Protein AF-A0A8S3CN15-F1 (afdb_monomer)

Mean predicted aligned error: 3.96 Å

Foldseek 3Di:
DDQAADQPDPPDDPVVSVVVLVVVCVVVVPDPVCSVVVNVVRYHHHD

Secondary structure (DSSP, 8-state):
--PPPB---TT--HHHHHHHHHHHHHHTT--HHHHHHHHHTTBPPP-

Sequence (47 aa):
MKLTTFGGARDEDVLHWLQDTECIFDQVQLQSSNKYLAIQSYLGDAP

Organism: NCBI:txid392030

pLDDT: mean 87.36, std 8.29, range [58.75, 93.62]

Radius of gyration: 10.84 Å; Cα contacts (8 Å, |Δi|>4): 34; chains: 1; bounding box: 28×16×27 Å

Structure (mmCIF, N/CA/C/O backbone):
data_AF-A0A8S3CN15-F1
#
_entry.id   AF-A0A8S3CN15-F1
#
loop_
_atom_site.group_PDB
_atom_site.id
_atom_site.type_symbol
_atom_site.label_atom_id
_atom_site.label_alt_id
_atom_site.label_comp_id
_atom_site.label_asym_id
_atom_site.label_entity_id
_atom_site.label_seq_id
_atom_site.pdbx_PDB_ins_code
_atom_site.Cartn_x
_atom_site.Cartn_y
_atom_site.Cartn_z
_atom_site.occupancy
_atom_site.B_iso_or_equiv
_atom_site.auth_seq_id
_atom_site.auth_comp_id
_atom_site.auth_asym_id
_atom_site.auth_atom_id
_atom_site.pdbx_PDB_model_num
ATOM 1 N N . MET A 1 1 ? -5.554 -10.825 -3.242 1.00 61.91 1 MET A N 1
ATOM 2 C CA . MET A 1 1 ? -4.655 -9.807 -3.828 1.00 61.91 1 MET A CA 1
ATOM 3 C C . MET A 1 1 ? -3.422 -9.723 -2.934 1.00 61.91 1 MET A C 1
ATOM 5 O O . MET A 1 1 ? -3.579 -9.941 -1.738 1.00 61.91 1 MET A O 1
ATOM 9 N N . LYS A 1 2 ? -2.214 -9.521 -3.469 1.00 76.31 2 LYS A N 1
ATOM 10 C CA . LYS A 1 2 ? -0.977 -9.429 -2.671 1.00 76.31 2 LYS A CA 1
ATOM 11 C C . LYS A 1 2 ? -0.293 -8.112 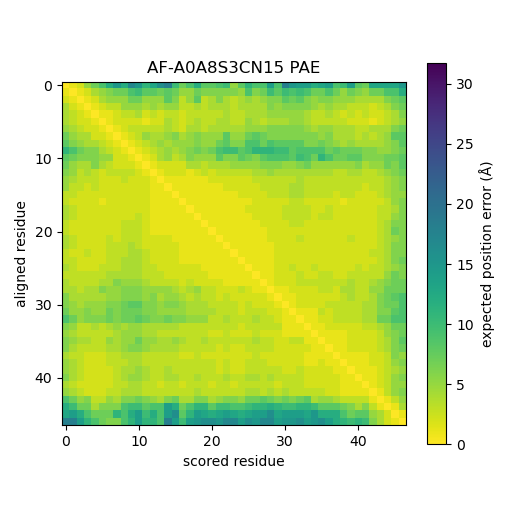-3.012 1.00 76.31 2 LYS A C 1
ATOM 13 O O . LYS A 1 2 ? -0.101 -7.853 -4.193 1.00 76.31 2 LYS A O 1
ATOM 18 N N . LEU A 1 3 ? 0.065 -7.325 -1.997 1.00 81.69 3 LEU A N 1
ATOM 19 C CA . LEU A 1 3 ? 0.789 -6.075 -2.202 1.00 81.69 3 LEU A CA 1
ATOM 20 C C . LEU A 1 3 ? 2.238 -6.373 -2.605 1.00 81.69 3 LEU A C 1
ATOM 22 O O . LEU A 1 3 ? 2.902 -7.197 -1.966 1.00 81.69 3 LEU A O 1
ATOM 26 N N . THR A 1 4 ? 2.708 -5.743 -3.677 1.00 87.69 4 THR A N 1
ATOM 27 C CA . THR A 1 4 ? 4.100 -5.821 -4.131 1.00 87.69 4 THR A CA 1
ATOM 28 C C . THR A 1 4 ? 4.927 -4.713 -3.491 1.00 87.69 4 THR A C 1
ATOM 30 O O . THR A 1 4 ? 4.399 -3.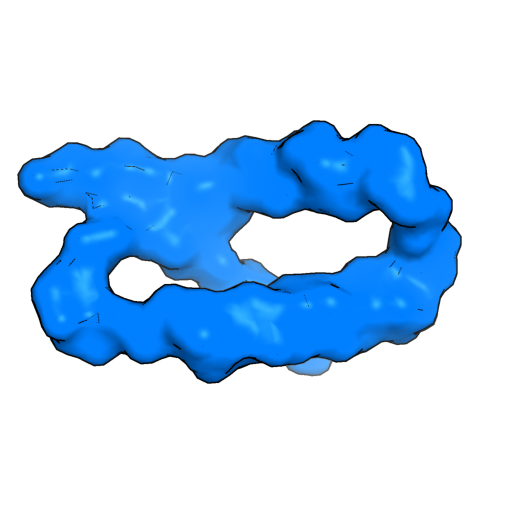674 -3.105 1.00 87.69 4 THR A O 1
ATOM 33 N N . THR A 1 5 ? 6.230 -4.934 -3.357 1.00 90.62 5 THR A N 1
ATOM 34 C CA . THR A 1 5 ? 7.172 -3.877 -2.973 1.00 90.62 5 THR A CA 1
ATOM 35 C C . THR A 1 5 ? 7.336 -2.904 -4.143 1.00 90.62 5 THR A C 1
ATOM 37 O O . THR A 1 5 ? 7.395 -3.357 -5.283 1.00 90.62 5 THR A O 1
ATOM 40 N N . PHE A 1 6 ? 7.400 -1.603 -3.870 1.00 90.38 6 PHE A N 1
ATOM 41 C CA . PHE A 1 6 ? 7.697 -0.562 -4.854 1.00 90.38 6 PHE A CA 1
ATOM 42 C C . PHE A 1 6 ? 9.192 -0.248 -4.832 1.00 90.38 6 PHE A C 1
ATOM 44 O O . PHE A 1 6 ? 9.703 0.203 -3.806 1.00 90.38 6 PHE A O 1
ATOM 51 N N . GLY A 1 7 ? 9.892 -0.519 -5.935 1.00 88.25 7 GLY A N 1
ATOM 52 C CA . GLY A 1 7 ? 11.341 -0.331 -6.051 1.00 88.25 7 GLY A CA 1
ATOM 53 C C . GLY A 1 7 ? 11.767 1.047 -6.564 1.00 88.25 7 GLY A C 1
ATOM 54 O O . GLY A 1 7 ? 12.951 1.357 -6.549 1.00 88.25 7 GLY A O 1
ATOM 55 N N . GLY A 1 8 ? 10.837 1.880 -7.033 1.00 85.06 8 GLY A N 1
ATOM 56 C CA . GLY A 1 8 ? 11.151 3.169 -7.650 1.00 85.06 8 GLY A CA 1
ATOM 57 C C . GLY A 1 8 ? 11.756 3.055 -9.052 1.00 85.06 8 GLY A C 1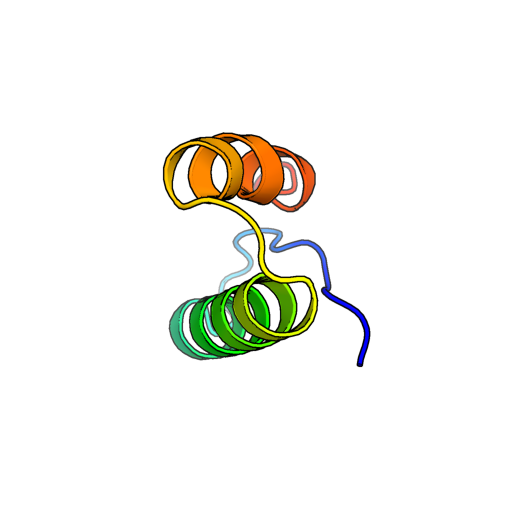
ATOM 58 O O . GLY A 1 8 ? 12.409 3.994 -9.510 1.00 85.06 8 GLY A O 1
ATOM 59 N N . ALA A 1 9 ? 11.563 1.926 -9.741 1.00 84.31 9 ALA A N 1
ATOM 60 C CA . ALA A 1 9 ? 12.044 1.764 -11.107 1.00 84.31 9 ALA A CA 1
ATOM 61 C C . ALA A 1 9 ? 11.277 2.684 -12.074 1.00 84.31 9 ALA A C 1
ATOM 63 O O . ALA A 1 9 ? 10.121 3.044 -11.855 1.00 84.31 9 ALA A O 1
ATOM 64 N N . ARG A 1 10 ? 11.924 3.091 -13.172 1.00 81.00 10 ARG A N 1
ATOM 65 C CA . ARG A 1 10 ? 11.369 4.080 -14.118 1.00 81.00 10 ARG A CA 1
ATOM 66 C C . ARG A 1 10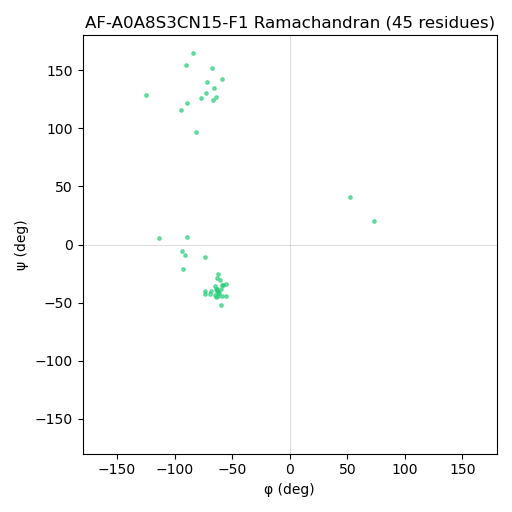 ? 10.073 3.614 -14.799 1.00 81.00 10 ARG A C 1
ATOM 68 O O . ARG A 1 10 ? 9.302 4.444 -15.274 1.00 81.00 10 ARG A O 1
ATOM 75 N N . ASP A 1 11 ? 9.886 2.308 -14.903 1.00 86.06 11 ASP A N 1
ATOM 76 C CA 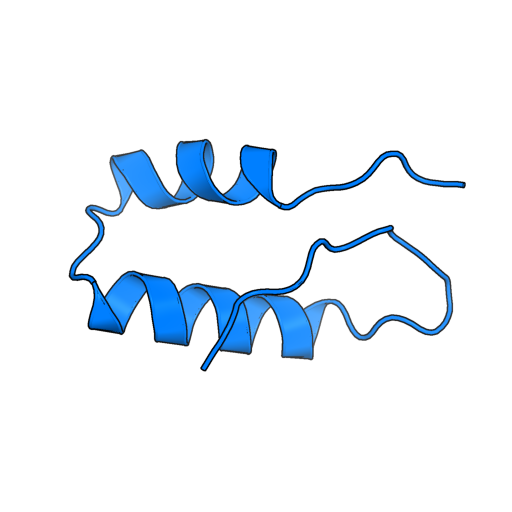. ASP A 1 11 ? 8.742 1.623 -15.497 1.00 86.06 11 ASP A CA 1
ATOM 77 C C . ASP A 1 11 ? 7.654 1.246 -14.479 1.00 86.06 11 ASP A C 1
ATOM 79 O O . ASP A 1 11 ? 6.579 0.804 -14.885 1.00 86.06 11 ASP A O 1
ATOM 83 N N . GLU A 1 12 ? 7.883 1.454 -13.179 1.00 85.00 12 GLU A N 1
ATOM 84 C CA . GLU A 1 12 ? 6.859 1.229 -12.160 1.00 85.00 12 GLU A CA 1
ATOM 85 C C . GLU A 1 12 ? 5.841 2.377 -12.125 1.00 85.00 12 GLU A C 1
ATOM 87 O O . GLU A 1 12 ? 6.175 3.552 -11.947 1.00 85.00 12 GLU A O 1
ATOM 92 N N . ASP A 1 13 ? 4.559 2.025 -12.245 1.00 90.81 13 ASP A N 1
ATOM 93 C CA . ASP A 1 13 ? 3.456 2.970 -12.088 1.00 90.81 13 ASP A CA 1
ATOM 94 C C . ASP A 1 13 ? 3.144 3.179 -10.601 1.00 90.81 13 ASP A C 1
ATOM 96 O O . ASP A 1 13 ? 2.408 2.418 -9.964 1.00 90.81 13 ASP A O 1
ATOM 100 N N . VAL A 1 14 ? 3.711 4.250 -10.048 1.00 90.00 14 VAL A N 1
ATOM 101 C CA . VAL A 1 14 ? 3.516 4.642 -8.648 1.00 90.00 14 VAL A CA 1
ATOM 102 C C . VAL A 1 14 ? 2.047 4.894 -8.295 1.00 90.00 14 VAL A C 1
ATOM 104 O O . VAL A 1 14 ? 1.628 4.599 -7.176 1.00 90.00 14 VAL A O 1
ATOM 107 N N . LEU A 1 15 ? 1.241 5.425 -9.222 1.00 92.12 15 LEU A N 1
ATOM 108 C CA . LEU A 1 15 ? -0.159 5.745 -8.940 1.00 92.12 15 LEU A CA 1
ATOM 109 C C . LEU A 1 15 ? -0.989 4.470 -8.850 1.00 92.12 15 LEU A C 1
ATOM 111 O O . LEU A 1 15 ? -1.804 4.338 -7.937 1.00 92.12 15 LEU A O 1
ATOM 115 N N . HIS A 1 16 ? -0.746 3.527 -9.760 1.00 92.19 16 HIS A N 1
ATOM 116 C CA . HIS A 1 16 ? -1.391 2.220 -9.721 1.00 92.19 16 HIS A CA 1
ATOM 117 C C . HIS A 1 16 ? -1.020 1.456 -8.445 1.00 92.19 16 HIS A C 1
ATOM 119 O O . HIS A 1 16 ? -1.892 0.940 -7.748 1.00 92.19 16 HIS A O 1
ATOM 125 N N . TRP A 1 17 ? 0.262 1.467 -8.072 1.00 92.81 17 TRP A N 1
ATOM 126 C CA . TRP A 1 17 ? 0.724 0.821 -6.846 1.00 92.81 17 TRP A CA 1
ATOM 127 C C . TRP A 1 17 ? 0.095 1.419 -5.576 1.00 92.81 17 TRP A C 1
ATOM 129 O O . TRP A 1 17 ? -0.317 0.681 -4.678 1.00 92.81 17 TRP A O 1
ATOM 139 N N . LEU A 1 18 ? -0.041 2.748 -5.495 1.00 91.81 18 LEU A N 1
ATOM 140 C CA . LEU A 1 18 ? -0.719 3.408 -4.373 1.00 91.81 18 LEU A CA 1
ATOM 141 C C . LEU A 1 18 ? -2.209 3.045 -4.302 1.00 91.81 18 LEU A C 1
ATOM 143 O O . LEU A 1 18 ? -2.734 2.850 -3.206 1.00 91.81 18 LEU A O 1
ATOM 147 N N . GLN A 1 19 ? -2.888 2.920 -5.447 1.00 93.19 19 GLN A N 1
ATOM 148 C CA . GLN A 1 19 ? -4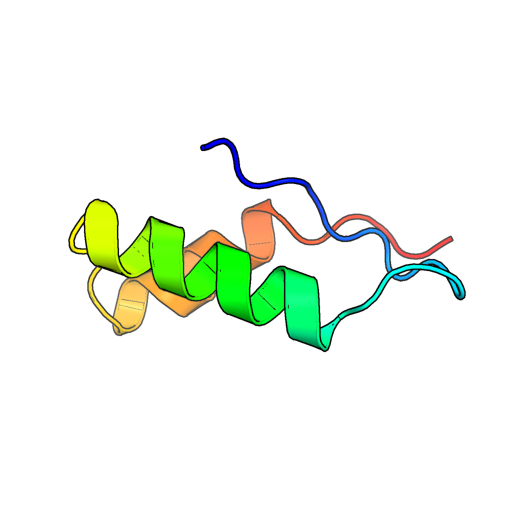.289 2.487 -5.495 1.00 93.19 19 GLN A CA 1
ATOM 149 C C . GLN A 1 19 ? -4.460 1.053 -4.982 1.00 93.19 19 GLN A C 1
ATOM 151 O O . GLN A 1 19 ? -5.342 0.799 -4.158 1.00 93.19 19 GLN A O 1
ATOM 156 N N . ASP A 1 20 ? -3.588 0.136 -5.403 1.00 93.25 20 ASP A N 1
ATOM 157 C CA . ASP A 1 20 ? -3.580 -1.244 -4.910 1.00 93.25 20 ASP A CA 1
ATOM 158 C C . ASP A 1 20 ? -3.273 -1.309 -3.407 1.00 93.25 20 ASP A C 1
ATOM 160 O O . ASP A 1 20 ? -3.909 -2.065 -2.665 1.00 93.25 20 ASP A O 1
ATOM 164 N N . THR A 1 21 ? -2.339 -0.474 -2.941 1.00 93.00 21 THR A N 1
ATOM 165 C CA . THR A 1 21 ? -1.983 -0.338 -1.521 1.00 93.00 21 THR A CA 1
ATOM 166 C C . THR A 1 21 ? -3.182 0.099 -0.685 1.00 93.00 21 THR A C 1
ATOM 168 O O . THR A 1 21 ? -3.525 -0.572 0.291 1.00 93.00 21 THR A O 1
ATOM 171 N N . GLU A 1 22 ? -3.857 1.182 -1.077 1.00 92.00 22 GLU A N 1
ATOM 172 C CA . GLU A 1 22 ? -5.038 1.684 -0.369 1.00 92.00 22 GLU A CA 1
ATOM 173 C C . GLU A 1 22 ? -6.177 0.659 -0.379 1.00 92.00 22 GLU A C 1
ATOM 175 O O . GLU A 1 22 ? -6.787 0.418 0.662 1.00 92.00 22 GLU A O 1
ATOM 180 N N . CYS A 1 23 ? -6.407 -0.028 -1.506 1.00 93.62 23 CYS A N 1
ATOM 181 C CA . CYS A 1 23 ? -7.419 -1.081 -1.597 1.00 93.62 23 CYS A CA 1
ATOM 182 C C . CYS A 1 23 ? -7.166 -2.208 -0.582 1.00 93.62 23 CYS A C 1
ATOM 184 O O . CYS A 1 23 ? -8.088 -2.655 0.105 1.00 93.62 23 CYS A O 1
ATOM 186 N N . ILE A 1 24 ? -5.916 -2.657 -0.451 1.00 92.75 24 ILE A N 1
ATOM 187 C CA . ILE A 1 24 ? -5.540 -3.703 0.506 1.00 92.75 24 ILE A CA 1
ATOM 188 C C . ILE A 1 24 ? -5.647 -3.193 1.947 1.00 92.75 24 ILE A C 1
ATOM 190 O O . ILE A 1 24 ? -6.167 -3.909 2.805 1.00 92.75 24 ILE A O 1
ATOM 194 N N . PHE A 1 25 ? -5.196 -1.969 2.229 1.00 93.12 25 PHE A N 1
ATOM 195 C CA . PHE A 1 25 ? -5.290 -1.379 3.567 1.00 93.12 25 PHE A CA 1
ATOM 196 C C . PHE A 1 25 ? -6.739 -1.197 4.025 1.00 93.12 25 PHE A C 1
ATOM 198 O O . PHE A 1 25 ? -7.043 -1.469 5.189 1.00 93.12 25 PHE A O 1
ATOM 205 N N . ASP A 1 26 ? -7.640 -0.821 3.121 1.00 92.50 26 ASP A N 1
ATOM 206 C CA . ASP A 1 26 ? -9.070 -0.722 3.410 1.00 92.50 26 ASP A CA 1
ATOM 207 C C . ASP A 1 26 ? -9.702 -2.102 3.648 1.00 92.50 26 ASP A C 1
ATOM 209 O O . ASP A 1 26 ? -10.483 -2.265 4.588 1.00 92.50 26 ASP A O 1
ATOM 213 N N . GLN A 1 27 ? -9.321 -3.125 2.870 1.00 92.75 27 GLN A N 1
ATOM 214 C CA . GLN A 1 27 ? -9.802 -4.503 3.063 1.00 92.75 27 GLN A CA 1
ATOM 215 C C . GLN A 1 27 ? -9.446 -5.069 4.442 1.00 92.75 27 GLN A C 1
ATOM 217 O O . GLN A 1 27 ? -10.253 -5.779 5.042 1.00 92.75 27 GLN A O 1
ATOM 222 N N . VAL A 1 28 ? -8.255 -4.755 4.956 1.00 92.19 28 VAL A N 1
ATOM 223 C CA . VAL A 1 28 ? -7.811 -5.204 6.288 1.00 92.19 28 VAL A CA 1
ATOM 224 C C . VAL A 1 28 ? -8.195 -4.228 7.405 1.00 92.19 28 VAL A C 1
ATOM 226 O O . VAL A 1 28 ? -7.788 -4.426 8.548 1.00 92.19 28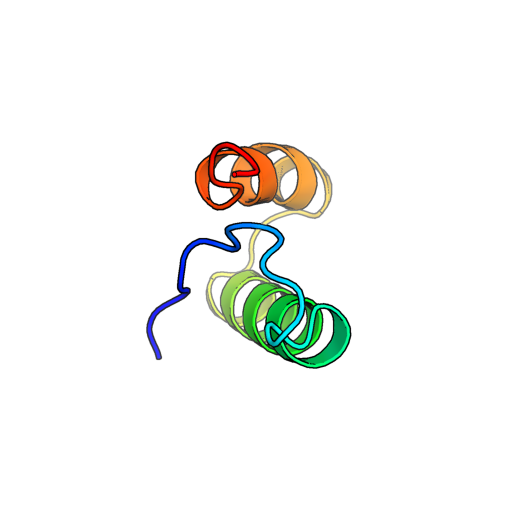 VAL A O 1
ATOM 229 N N . GLN A 1 29 ? -8.973 -3.185 7.088 1.00 93.12 29 GLN A N 1
ATOM 230 C CA . GLN A 1 29 ? -9.410 -2.137 8.016 1.00 93.12 29 GLN A CA 1
ATOM 231 C C . GLN A 1 29 ? -8.246 -1.496 8.787 1.00 93.12 29 GLN A C 1
ATOM 233 O O . GLN A 1 29 ? -8.334 -1.223 9.989 1.00 93.12 29 GLN A O 1
ATOM 238 N N . LEU A 1 30 ? -7.127 -1.259 8.097 1.00 93.19 30 LEU A N 1
ATOM 239 C CA . LEU A 1 30 ? -5.953 -0.658 8.709 1.00 93.19 30 LEU A CA 1
ATOM 240 C C . LEU A 1 30 ? -6.255 0.791 9.104 1.00 93.19 30 LEU A C 1
ATOM 242 O O . LEU A 1 30 ? -6.635 1.615 8.272 1.00 93.19 30 LEU A O 1
ATOM 246 N N . GLN A 1 31 ? -6.048 1.120 10.379 1.00 92.12 31 GLN A N 1
ATOM 247 C CA . GLN A 1 31 ? -6.219 2.490 10.857 1.00 92.12 31 GLN A CA 1
ATOM 248 C C . GLN A 1 31 ? -5.293 3.454 10.111 1.00 92.12 31 GLN A C 1
ATOM 250 O O . GLN A 1 31 ? -4.133 3.131 9.851 1.00 92.12 31 GLN A O 1
ATOM 255 N N . SER A 1 32 ? -5.777 4.664 9.824 1.00 86.88 32 SER A N 1
ATOM 256 C CA . SER A 1 32 ? -5.037 5.661 9.038 1.00 86.88 32 SER A CA 1
ATOM 257 C C . SER A 1 32 ? -3.654 5.986 9.612 1.00 86.88 32 SER A C 1
ATOM 259 O O . SER A 1 32 ? -2.710 6.176 8.854 1.00 86.88 32 SER A O 1
ATOM 261 N N . SER A 1 33 ? -3.501 5.978 10.942 1.00 89.56 33 SER A N 1
ATOM 262 C CA . SER A 1 33 ? -2.205 6.163 11.616 1.00 89.56 33 SER A CA 1
ATOM 263 C C . SER A 1 33 ? -1.195 5.057 11.301 1.00 89.56 33 SER A C 1
ATOM 265 O O . SER A 1 33 ? 0.009 5.298 11.294 1.00 89.56 33 SER A O 1
ATOM 267 N N . ASN A 1 34 ? -1.680 3.849 11.016 1.00 91.88 34 ASN A N 1
ATOM 268 C CA . ASN A 1 34 ? -0.858 2.671 10.766 1.00 91.88 34 ASN A CA 1
ATOM 269 C C . ASN A 1 34 ? -0.570 2.480 9.274 1.00 91.88 34 ASN A C 1
ATOM 271 O O . ASN A 1 34 ? 0.422 1.835 8.947 1.00 91.88 34 ASN A O 1
ATOM 275 N N . LYS A 1 35 ? -1.375 3.068 8.373 1.00 90.75 35 LYS A N 1
ATOM 276 C CA . LYS A 1 35 ? -1.129 3.044 6.918 1.00 90.75 35 LYS A CA 1
ATOM 277 C C . LYS A 1 35 ? 0.261 3.593 6.576 1.00 90.75 35 LYS A C 1
ATOM 279 O O . LYS A 1 35 ? 1.005 2.959 5.834 1.00 90.75 35 LYS A O 1
ATOM 284 N N . TYR A 1 36 ? 0.653 4.711 7.196 1.00 87.00 36 TYR A N 1
ATOM 285 C CA . TYR A 1 36 ? 1.979 5.310 7.000 1.00 87.00 36 TYR A CA 1
ATOM 286 C C . TYR A 1 36 ? 3.129 4.425 7.505 1.00 87.00 36 TYR A C 1
ATOM 288 O O . TYR A 1 36 ? 4.193 4.389 6.904 1.00 87.00 36 TYR A O 1
ATOM 296 N N . LEU A 1 37 ? 2.941 3.691 8.6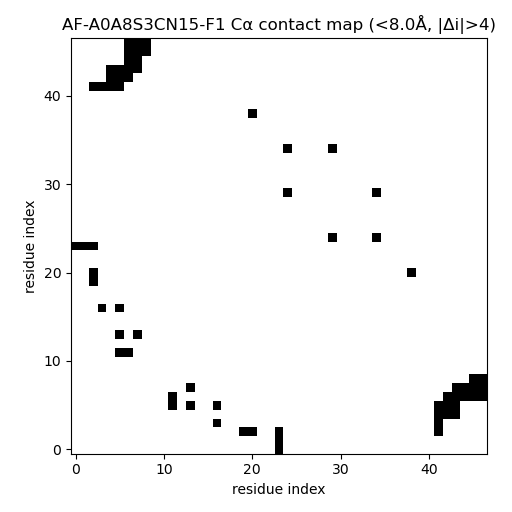02 1.00 89.38 37 LEU A N 1
ATOM 297 C CA . LEU A 1 37 ? 3.971 2.767 9.089 1.00 89.38 37 LEU A CA 1
ATOM 298 C C . LEU A 1 37 ? 4.059 1.521 8.202 1.00 89.38 37 LEU A C 1
ATOM 300 O O . LEU A 1 37 ? 5.148 1.042 7.897 1.00 89.38 37 LEU A O 1
ATOM 304 N N . ALA A 1 38 ? 2.909 1.016 7.756 1.00 90.44 38 ALA A N 1
ATOM 305 C CA . ALA A 1 38 ? 2.837 -0.152 6.897 1.00 90.44 38 ALA A CA 1
ATOM 306 C C . ALA A 1 38 ? 3.478 0.114 5.533 1.00 90.44 38 ALA A C 1
ATOM 308 O O . ALA A 1 38 ? 4.257 -0.719 5.080 1.00 90.44 38 ALA A O 1
ATOM 309 N N . ILE A 1 39 ? 3.219 1.273 4.911 1.00 90.44 39 ILE A N 1
ATOM 310 C CA . ILE A 1 39 ? 3.737 1.587 3.571 1.00 90.44 39 ILE A CA 1
ATOM 311 C C . ILE A 1 39 ? 5.269 1.532 3.516 1.00 90.44 39 ILE A C 1
ATOM 313 O O . ILE A 1 39 ? 5.817 1.041 2.536 1.00 90.44 39 ILE A O 1
ATOM 317 N N . GLN A 1 40 ? 5.961 1.919 4.595 1.00 88.50 40 GLN A N 1
ATOM 318 C CA . GLN A 1 40 ? 7.426 1.859 4.673 1.00 88.50 40 GLN A CA 1
ATOM 319 C C . GLN A 1 40 ? 7.973 0.437 4.520 1.00 88.50 40 GLN A C 1
ATOM 321 O O . GLN A 1 40 ? 9.054 0.261 3.975 1.00 88.50 40 GLN A O 1
ATOM 326 N N . SER A 1 41 ? 7.221 -0.582 4.947 1.00 89.69 41 SER A N 1
ATOM 327 C CA . SER A 1 41 ? 7.627 -1.989 4.796 1.00 89.69 41 SER A CA 1
ATOM 328 C C . SER A 1 41 ? 7.520 -2.496 3.351 1.00 89.69 41 SER A C 1
ATOM 330 O O . SER A 1 41 ? 7.999 -3.588 3.051 1.00 89.69 41 SER A O 1
ATOM 332 N N . TYR A 1 42 ? 6.880 -1.726 2.467 1.00 90.38 42 TYR A N 1
ATOM 333 C CA . TYR A 1 42 ? 6.690 -2.047 1.052 1.00 90.38 42 TYR A CA 1
ATOM 334 C C . TYR A 1 42 ? 7.445 -1.093 0.121 1.00 90.38 42 TYR A C 1
ATOM 336 O O . TYR A 1 42 ? 7.309 -1.217 -1.092 1.00 90.38 42 TYR A O 1
ATOM 344 N N . LEU A 1 43 ? 8.254 -0.177 0.654 1.00 89.69 43 LEU A N 1
ATOM 345 C CA . LEU A 1 43 ? 9.206 0.598 -0.138 1.00 89.69 43 LEU A CA 1
ATOM 346 C C . LEU A 1 43 ? 10.526 -0.177 -0.194 1.00 89.69 43 LEU A C 1
ATOM 348 O O . LEU A 1 43 ? 11.086 -0.533 0.841 1.00 89.69 43 LEU A O 1
ATOM 352 N N . GLY A 1 44 ? 10.981 -0.490 -1.403 1.00 84.12 44 GLY A N 1
ATOM 353 C CA . GLY A 1 44 ? 12.290 -1.081 -1.651 1.00 84.12 44 GLY A CA 1
ATOM 354 C C . GLY A 1 44 ? 13.377 -0.013 -1.725 1.00 84.12 44 GLY A C 1
ATOM 355 O O . GLY A 1 44 ? 13.088 1.176 -1.874 1.00 84.12 44 GLY A O 1
ATOM 356 N N . ASP A 1 45 ? 14.634 -0.444 -1.642 1.00 73.12 45 ASP A N 1
ATOM 357 C CA . ASP A 1 45 ? 15.760 0.435 -1.943 1.00 73.12 45 ASP A CA 1
ATOM 358 C C . ASP A 1 45 ? 15.705 0.838 -3.421 1.00 73.12 45 ASP A C 1
ATOM 360 O O . ASP A 1 45 ? 15.614 -0.022 -4.303 1.00 73.12 45 ASP A O 1
ATOM 364 N N . ALA A 1 46 ? 15.745 2.145 -3.679 1.00 60.47 46 ALA A N 1
ATOM 365 C CA . ALA A 1 46 ? 15.790 2.660 -5.039 1.00 60.47 46 ALA A CA 1
ATOM 366 C C . ALA A 1 46 ? 17.122 2.256 -5.710 1.00 60.47 46 ALA A C 1
ATOM 368 O O . ALA A 1 46 ? 18.169 2.372 -5.063 1.00 60.47 46 ALA A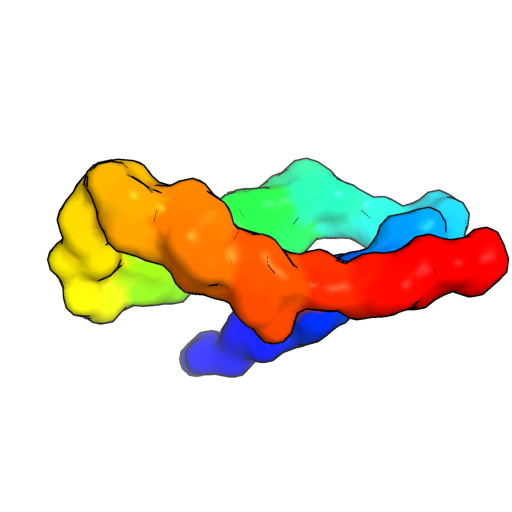 O 1
ATOM 369 N N . PRO A 1 47 ? 17.096 1.774 -6.967 1.00 58.75 47 PRO A N 1
ATOM 370 C CA . PRO A 1 47 ? 18.294 1.374 -7.704 1.00 58.75 47 PRO A CA 1
ATOM 371 C C . PRO A 1 47 ? 19.223 2.544 -8.063 1.00 58.75 47 PRO A C 1
ATOM 373 O O . PRO A 1 47 ? 18.737 3.688 -8.225 1.00 58.75 47 PRO A O 1
#

Nearest PDB structures (foldseek):
  8uyo-assembly1_1  TM=5.900E-01  e=5.443E-01  Homo sapiens

Solvent-accessible surface area (backbone atoms only — not comparable to full-atom values): 3001 Å² total; per-residue (Å²): 138,80,89,72,67,47,40,78,50,94,86,59,59,64,68,61,51,51,51,56,48,50,54,51,39,58,74,70,64,54,53,74,82,49,48,67,62,52,53,58,77,33,53,46,78,65,127